Protein AF-A0A5J4PC67-F1 (afdb_monomer_lite)

Secondary structure (DSSP, 8-state):
--EEEEEEEEE-SSEEEEEEEEEETT---EEEEEEEEESSHHHHHHHHHHHHTT-TT-S-EEEEE-----TT---

Radius of gyration: 14.24 Å; chains: 1; bounding box: 32×29×38 Å

Sequence (75 aa):
MEKVVLVGIDISKDDIHACVKESVGGEVSRIRGTRKFLNSCVGFNELQFWVSKRSHGISSVWYVMEANAPCGLRY

Structure (mmCIF, N/CA/C/O backbone):
data_AF-A0A5J4PC67-F1
#
_entry.id   AF-A0A5J4PC67-F1
#
loop_
_atom_site.group_PDB
_atom_site.id
_atom_site.type_symbol
_atom_site.label_atom_id
_atom_site.label_alt_id
_atom_site.label_comp_id
_atom_site.label_asym_id
_atom_site.label_entity_id
_atom_site.label_seq_id
_atom_site.pdbx_PDB_ins_code
_atom_site.Cartn_x
_atom_site.Cartn_y
_atom_site.Cartn_z
_atom_site.occupancy
_atom_site.B_iso_or_equiv
_atom_site.auth_seq_id
_atom_site.auth_comp_id
_atom_site.auth_asym_id
_atom_site.auth_atom_id
_atom_site.pdbx_PDB_model_num
ATOM 1 N N . MET A 1 1 ? -15.819 5.374 19.012 1.00 63.47 1 MET A N 1
ATOM 2 C CA . MET A 1 1 ? -14.356 5.571 19.092 1.00 63.47 1 MET A CA 1
ATOM 3 C C . MET A 1 1 ? -13.838 5.738 17.683 1.00 63.47 1 MET A C 1
ATOM 5 O O . MET A 1 1 ? -14.133 4.893 16.848 1.00 63.47 1 MET A O 1
ATOM 9 N N . GLU A 1 2 ? -13.143 6.832 17.400 1.00 78.06 2 GLU A N 1
ATOM 10 C CA . GLU A 1 2 ? -12.610 7.084 16.062 1.00 78.06 2 GLU A CA 1
ATOM 11 C C . GLU A 1 2 ? -11.395 6.179 15.821 1.00 78.06 2 GLU A C 1
ATOM 13 O O . GLU A 1 2 ? -10.436 6.195 16.597 1.00 78.06 2 GLU A O 1
ATOM 18 N N . LYS A 1 3 ? -11.472 5.329 14.793 1.00 83.75 3 LYS A N 1
ATOM 19 C CA . LYS A 1 3 ? -10.330 4.560 14.294 1.00 83.75 3 LYS A CA 1
ATOM 20 C C . LYS A 1 3 ? -9.696 5.375 13.173 1.00 83.75 3 LYS A C 1
ATOM 22 O O . LYS A 1 3 ? -10.395 5.802 12.266 1.00 83.75 3 LYS A O 1
ATOM 27 N N . VAL A 1 4 ? -8.384 5.562 13.214 1.00 86.88 4 VAL A N 1
ATOM 28 C CA . VAL A 1 4 ? -7.622 6.212 12.142 1.00 86.88 4 VAL A CA 1
ATOM 29 C C . VAL A 1 4 ? -6.720 5.172 11.501 1.00 86.88 4 VAL A C 1
ATOM 31 O O . VAL A 1 4 ? -6.004 4.451 12.202 1.00 86.88 4 VAL A O 1
ATOM 34 N N . VAL A 1 5 ? -6.752 5.095 10.170 1.00 91.69 5 VAL A N 1
ATOM 35 C CA . VAL A 1 5 ? -5.859 4.242 9.380 1.00 91.69 5 VAL A CA 1
ATOM 36 C C . VAL A 1 5 ? -4.962 5.124 8.530 1.00 91.69 5 VAL A C 1
ATOM 38 O O . VAL A 1 5 ? -5.436 5.905 7.707 1.00 91.69 5 VAL A O 1
ATOM 41 N N . LEU A 1 6 ? -3.661 4.970 8.741 1.00 93.38 6 LEU A N 1
ATOM 42 C CA . LEU A 1 6 ? -2.598 5.593 7.967 1.00 93.38 6 LEU A CA 1
ATOM 43 C C . LEU A 1 6 ? -1.856 4.508 7.196 1.00 93.38 6 LEU A C 1
ATOM 45 O O . LEU A 1 6 ? -1.467 3.488 7.767 1.00 93.38 6 LEU A O 1
ATOM 49 N N . VAL A 1 7 ? -1.648 4.737 5.908 1.00 95.81 7 VAL A N 1
ATOM 50 C CA . VAL A 1 7 ? -0.896 3.860 5.020 1.00 95.81 7 VAL A CA 1
ATOM 51 C C . VAL A 1 7 ? 0.352 4.609 4.581 1.00 95.81 7 VAL A C 1
ATOM 53 O O . VAL A 1 7 ? 0.254 5.581 3.839 1.00 95.81 7 VAL A O 1
ATOM 56 N N . GLY A 1 8 ? 1.515 4.181 5.064 1.00 95.88 8 GLY A N 1
ATOM 57 C CA . GLY A 1 8 ? 2.797 4.654 4.550 1.00 95.88 8 GLY A CA 1
ATOM 58 C C . GLY A 1 8 ? 3.146 3.875 3.291 1.00 95.88 8 GLY A C 1
ATOM 59 O O . GLY A 1 8 ? 3.077 2.645 3.311 1.00 95.88 8 GLY A O 1
ATOM 60 N N . ILE A 1 9 ? 3.483 4.576 2.215 1.00 95.56 9 ILE A N 1
ATOM 61 C CA . ILE A 1 9 ? 3.872 3.997 0.933 1.00 95.56 9 ILE A CA 1
ATOM 62 C C . ILE A 1 9 ? 5.256 4.518 0.559 1.00 95.56 9 ILE A C 1
ATOM 64 O O . ILE A 1 9 ? 5.476 5.723 0.488 1.00 95.56 9 ILE A O 1
ATOM 68 N N . ASP A 1 10 ? 6.152 3.589 0.267 1.00 94.06 10 ASP A N 1
ATOM 69 C CA . ASP A 1 10 ? 7.434 3.838 -0.376 1.00 94.06 10 ASP A CA 1
ATOM 70 C C . ASP A 1 10 ? 7.434 3.129 -1.738 1.00 94.06 10 ASP A C 1
ATOM 72 O O . ASP A 1 10 ? 7.114 1.938 -1.826 1.00 94.06 10 ASP A O 1
ATOM 76 N N . ILE A 1 11 ? 7.700 3.875 -2.811 1.00 91.62 11 ILE A N 1
ATOM 77 C CA . ILE A 1 11 ? 7.672 3.360 -4.185 1.00 91.62 11 ILE A CA 1
ATOM 78 C C . ILE A 1 11 ? 9.084 3.369 -4.750 1.00 91.62 11 ILE A C 1
ATOM 80 O O . ILE A 1 11 ? 9.728 4.410 -4.872 1.00 91.62 11 ILE A O 1
ATOM 84 N N . SER A 1 12 ? 9.511 2.192 -5.188 1.00 90.44 12 SER A N 1
ATOM 85 C CA . SER A 1 12 ? 10.741 1.970 -5.939 1.00 90.44 12 SER A CA 1
ATOM 86 C C . SER A 1 12 ? 10.420 1.582 -7.387 1.00 90.44 12 SER A C 1
ATOM 88 O O . SER A 1 12 ? 9.258 1.529 -7.790 1.00 90.44 12 SER A O 1
ATOM 90 N N . LYS A 1 13 ? 11.453 1.299 -8.191 1.00 90.19 13 LYS A N 1
ATOM 91 C CA . LYS A 1 13 ? 11.296 0.962 -9.613 1.00 90.19 13 LYS A CA 1
ATOM 92 C C . LYS A 1 13 ? 10.273 -0.156 -9.841 1.00 90.19 13 LYS A C 1
ATOM 94 O O . LYS A 1 13 ? 9.321 0.053 -10.584 1.00 90.19 13 LYS A O 1
ATOM 99 N N . ASP A 1 14 ? 10.458 -1.295 -9.180 1.00 94.50 14 ASP A N 1
ATOM 100 C CA . ASP A 1 14 ? 9.677 -2.511 -9.441 1.00 94.50 14 ASP A CA 1
ATOM 101 C C . ASP A 1 14 ? 8.685 -2.832 -8.314 1.00 94.50 14 ASP A C 1
ATOM 103 O O . ASP A 1 14 ? 7.782 -3.651 -8.491 1.00 94.50 14 ASP A O 1
ATOM 107 N N . ASP A 1 15 ? 8.809 -2.158 -7.167 1.00 95.75 15 ASP A N 1
ATOM 108 C CA . ASP A 1 15 ? 8.114 -2.536 -5.944 1.00 95.75 15 ASP A CA 1
ATOM 109 C C . ASP A 1 15 ? 7.485 -1.355 -5.206 1.00 95.75 15 ASP A C 1
ATOM 111 O O . ASP A 1 15 ? 8.074 -0.280 -5.082 1.00 95.75 15 ASP A O 1
ATOM 115 N N . ILE A 1 16 ? 6.314 -1.615 -4.632 1.00 95.62 16 ILE A N 1
ATOM 116 C CA . ILE A 1 16 ? 5.614 -0.752 -3.686 1.00 95.62 16 ILE A CA 1
ATOM 117 C C . ILE A 1 16 ? 5.709 -1.396 -2.303 1.00 95.62 16 ILE A C 1
ATOM 119 O O . ILE A 1 16 ? 5.186 -2.490 -2.068 1.00 95.62 16 ILE A O 1
ATOM 123 N N . HIS A 1 17 ? 6.342 -0.706 -1.366 1.00 96.44 17 HIS A N 1
ATOM 124 C CA . HIS A 1 17 ? 6.408 -1.090 0.034 1.00 96.44 17 HIS A CA 1
ATOM 125 C C . HIS A 1 17 ? 5.344 -0.321 0.813 1.00 96.44 17 HIS A C 1
ATOM 127 O O . HIS A 1 17 ? 5.392 0.901 0.899 1.00 96.44 17 HIS A O 1
ATOM 133 N N . ALA A 1 18 ? 4.376 -1.031 1.394 1.00 96.88 18 ALA A N 1
ATOM 134 C CA . ALA A 1 18 ? 3.312 -0.409 2.172 1.00 96.88 18 ALA A CA 1
ATOM 135 C C . ALA A 1 18 ? 3.318 -0.872 3.631 1.00 96.88 18 ALA A C 1
ATOM 137 O O . ALA A 1 18 ? 3.463 -2.063 3.928 1.00 96.88 18 ALA A O 1
ATOM 138 N N . CYS A 1 19 ? 3.082 0.062 4.549 1.00 96.44 19 CYS A N 1
ATOM 139 C CA . CYS A 1 19 ? 2.833 -0.210 5.958 1.00 96.44 19 CYS A CA 1
ATOM 140 C C . CYS A 1 19 ? 1.497 0.397 6.394 1.00 96.44 19 CYS A C 1
ATOM 142 O O . CYS A 1 19 ? 1.134 1.495 5.988 1.00 96.44 19 CYS A O 1
ATOM 144 N N . VAL A 1 20 ? 0.745 -0.325 7.224 1.00 94.25 20 VAL A N 1
ATOM 145 C CA . VAL A 1 20 ? -0.510 0.149 7.811 1.00 94.25 20 VAL A CA 1
ATOM 146 C C . VAL A 1 20 ? -0.290 0.420 9.285 1.00 94.25 20 VAL A C 1
ATOM 148 O O . VAL A 1 20 ? 0.119 -0.464 10.043 1.00 94.25 20 VAL A O 1
ATOM 151 N N . LYS A 1 21 ? -0.612 1.641 9.688 1.00 92.88 21 LYS A N 1
ATOM 152 C CA . LYS A 1 21 ? -0.601 2.131 11.056 1.00 92.88 21 LYS A CA 1
ATOM 153 C C . LYS A 1 21 ? -2.035 2.430 11.474 1.00 92.88 21 LYS A C 1
ATOM 155 O O . LYS A 1 21 ? -2.759 3.127 10.770 1.00 92.88 21 LYS A O 1
ATOM 160 N N . GLU A 1 22 ? -2.433 1.911 12.628 1.00 90.75 22 GLU A N 1
ATOM 161 C CA . GLU A 1 22 ? -3.772 2.127 13.177 1.00 90.75 22 GLU A CA 1
ATOM 162 C C . GLU A 1 22 ? -3.693 2.769 14.564 1.00 90.75 22 GLU A C 1
ATOM 164 O O . GLU A 1 22 ? -2.829 2.412 15.370 1.00 90.75 22 GLU A O 1
ATOM 169 N N . SER A 1 23 ? -4.616 3.690 14.846 1.00 87.25 23 SER A N 1
ATOM 170 C CA . SER A 1 23 ? -4.900 4.224 16.185 1.00 87.25 23 SER A CA 1
ATOM 171 C C . SER A 1 23 ? -6.409 4.172 16.429 1.00 87.25 23 SER A C 1
ATOM 173 O O . SER A 1 23 ? -7.191 4.360 15.497 1.00 87.25 23 SER A O 1
ATOM 175 N N . VAL A 1 24 ? -6.821 3.872 17.661 1.00 84.44 24 VAL A N 1
ATOM 176 C CA . VAL A 1 24 ? -8.228 3.823 18.080 1.00 84.44 24 VAL A CA 1
ATOM 177 C C . VAL A 1 24 ? -8.381 4.738 19.284 1.00 84.44 24 VAL A C 1
ATOM 179 O O . VAL A 1 24 ? -7.649 4.591 20.254 1.00 84.44 24 VAL A O 1
ATOM 182 N N . GLY A 1 25 ? -9.307 5.696 19.224 1.00 82.06 25 GLY A N 1
ATOM 183 C CA . GLY A 1 25 ? -9.629 6.549 20.373 1.00 82.06 25 GLY A CA 1
ATOM 184 C C . GLY A 1 25 ? -8.457 7.387 20.900 1.00 82.06 25 GLY A C 1
ATOM 185 O O . GLY A 1 25 ? -8.419 7.678 22.089 1.00 82.06 25 GLY A O 1
ATOM 186 N N . GLY A 1 26 ? -7.494 7.743 20.041 1.00 73.19 26 GLY A N 1
ATOM 187 C CA . GLY A 1 26 ? -6.307 8.512 20.435 1.00 73.19 26 GLY A CA 1
ATOM 188 C C . GLY A 1 26 ? -5.236 7.705 21.179 1.00 73.19 26 GLY A C 1
ATOM 189 O O . GLY A 1 26 ? -4.255 8.284 21.639 1.00 73.19 26 GLY A O 1
ATOM 190 N N . GLU A 1 27 ? -5.386 6.381 21.286 1.00 81.00 27 GLU A N 1
ATOM 191 C CA . GLU A 1 27 ? -4.368 5.509 21.872 1.00 81.00 27 GLU A CA 1
ATOM 192 C C . GLU A 1 27 ? -3.092 5.427 21.020 1.00 81.00 27 GLU A C 1
ATOM 194 O O . GLU A 1 27 ? -3.067 5.772 19.828 1.00 81.00 27 GLU A O 1
ATOM 199 N N . VAL A 1 28 ? -2.031 4.888 21.639 1.00 84.44 28 VAL A N 1
ATOM 200 C CA . VAL A 1 28 ? -0.735 4.621 21.004 1.00 84.44 28 VAL A CA 1
ATOM 201 C C . VAL A 1 28 ? -0.937 3.892 19.682 1.00 84.44 28 VAL A C 1
ATOM 203 O O . VAL A 1 28 ? -1.377 2.743 19.617 1.00 84.44 28 VAL A O 1
ATOM 206 N N . SER A 1 29 ? -0.560 4.575 18.609 1.00 85.25 29 SER A N 1
ATOM 207 C CA . SER A 1 29 ? -0.640 4.043 17.261 1.00 85.25 29 SER A CA 1
ATOM 208 C C . SER A 1 29 ? 0.316 2.865 17.065 1.00 85.25 29 SER A C 1
ATOM 210 O O . SER A 1 29 ? 1.483 2.954 17.452 1.00 85.25 29 SER A O 1
ATOM 212 N N . ARG A 1 30 ? -0.142 1.788 16.419 1.00 90.38 30 ARG A N 1
ATOM 213 C CA . ARG A 1 30 ? 0.658 0.575 16.174 1.00 90.38 30 ARG A CA 1
ATOM 214 C C . ARG A 1 30 ? 0.705 0.235 14.692 1.00 90.38 30 ARG A C 1
ATOM 216 O O . ARG A 1 30 ? -0.284 0.415 13.983 1.00 90.38 30 ARG A O 1
ATOM 223 N N . ILE A 1 31 ? 1.833 -0.310 14.242 1.00 91.75 31 ILE A N 1
ATOM 224 C CA . ILE A 1 31 ? 1.912 -0.946 12.924 1.00 91.75 31 ILE A CA 1
ATOM 225 C C . ILE A 1 31 ? 1.108 -2.249 12.987 1.00 91.75 31 ILE A C 1
ATOM 227 O O . ILE A 1 31 ? 1.314 -3.076 13.874 1.00 91.75 31 ILE A O 1
ATOM 231 N N . ARG A 1 32 ? 0.156 -2.410 12.068 1.00 91.25 32 ARG A N 1
ATOM 232 C CA . ARG A 1 32 ? -0.756 -3.564 11.987 1.00 91.25 32 ARG A CA 1
ATOM 233 C C . ARG A 1 32 ? -0.514 -4.445 10.771 1.00 91.25 32 ARG A C 1
ATOM 235 O O . ARG A 1 32 ? -1.084 -5.528 10.671 1.00 91.25 32 ARG A O 1
ATOM 242 N N . GLY A 1 33 ? 0.322 -4.001 9.844 1.00 93.19 33 GLY A N 1
ATOM 243 C CA . GLY A 1 33 ? 0.742 -4.827 8.729 1.00 93.19 33 GLY A CA 1
ATOM 244 C C . GLY A 1 33 ? 1.745 -4.115 7.851 1.00 93.19 33 GLY A C 1
ATOM 245 O O . GLY A 1 33 ? 1.699 -2.898 7.698 1.00 93.19 33 GLY A O 1
ATOM 246 N N . THR A 1 34 ? 2.622 -4.897 7.251 1.00 96.62 34 THR A N 1
ATOM 247 C CA . THR A 1 34 ? 3.467 -4.481 6.141 1.00 96.62 34 THR A CA 1
ATOM 248 C C . THR A 1 34 ? 3.225 -5.448 4.996 1.00 96.62 34 THR A C 1
ATOM 250 O O . THR A 1 34 ? 2.929 -6.627 5.216 1.00 96.62 34 THR A O 1
ATOM 253 N N . ARG A 1 35 ? 3.272 -4.951 3.764 1.00 97.44 35 ARG A N 1
ATOM 254 C CA . ARG A 1 35 ? 3.183 -5.796 2.579 1.00 97.44 35 ARG A CA 1
ATOM 255 C C . ARG A 1 35 ? 3.877 -5.125 1.407 1.00 97.44 35 ARG A C 1
ATOM 257 O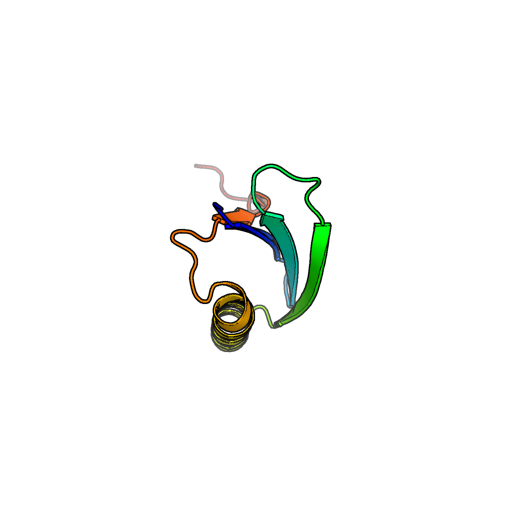 O . ARG A 1 35 ? 3.838 -3.907 1.261 1.00 97.44 35 ARG A O 1
ATOM 264 N N . LYS A 1 36 ? 4.509 -5.960 0.595 1.00 97.50 36 LYS A N 1
ATOM 265 C CA . LYS A 1 36 ? 5.141 -5.590 -0.662 1.00 97.50 36 LYS A CA 1
ATOM 266 C C . LYS A 1 36 ? 4.195 -5.924 -1.816 1.00 97.50 36 LYS A C 1
ATOM 268 O O . LYS A 1 36 ? 3.559 -6.980 -1.785 1.00 97.50 36 LYS A O 1
ATOM 273 N N . PHE A 1 37 ? 4.114 -5.038 -2.799 1.00 97.38 37 PHE A N 1
ATOM 274 C CA . PHE A 1 37 ? 3.332 -5.194 -4.025 1.00 97.38 37 PHE A CA 1
ATOM 275 C C . PHE A 1 37 ? 4.199 -4.840 -5.231 1.00 97.38 37 PHE A C 1
ATOM 277 O O . PHE A 1 37 ? 5.212 -4.160 -5.085 1.00 97.38 37 PHE A O 1
ATOM 284 N N . LEU A 1 38 ? 3.790 -5.268 -6.422 1.00 97.56 38 LEU A N 1
ATOM 285 C CA . LEU A 1 38 ? 4.449 -4.861 -7.663 1.00 97.56 38 LEU A CA 1
ATOM 286 C C . LEU A 1 38 ? 4.148 -3.389 -7.975 1.00 97.56 38 LEU A C 1
ATOM 288 O O . LEU A 1 38 ? 3.004 -2.955 -7.842 1.00 97.56 38 LEU A O 1
ATOM 292 N N . ASN A 1 39 ? 5.129 -2.641 -8.479 1.00 95.19 39 ASN A N 1
ATOM 293 C CA . ASN A 1 39 ? 4.910 -1.304 -9.031 1.00 95.19 39 ASN A CA 1
ATOM 294 C C . ASN A 1 39 ? 4.268 -1.390 -10.426 1.00 95.19 39 ASN A C 1
ATOM 296 O O . ASN A 1 39 ? 4.892 -1.193 -11.464 1.00 95.19 39 ASN A O 1
ATOM 300 N N . SER A 1 40 ? 2.997 -1.774 -10.443 1.00 95.50 40 SER A N 1
ATOM 301 C CA . SER A 1 40 ? 2.177 -1.925 -11.643 1.00 95.50 40 SER A CA 1
ATOM 302 C C . SER A 1 40 ? 0.721 -1.630 -11.307 1.00 95.50 40 SER A C 1
ATOM 304 O O . SER A 1 40 ? 0.328 -1.677 -10.140 1.00 95.50 40 SER A O 1
ATOM 306 N N . CYS A 1 41 ? -0.121 -1.401 -12.318 1.00 95.62 41 CYS A N 1
ATOM 307 C CA . CYS A 1 41 ? -1.558 -1.197 -12.107 1.00 95.62 41 CYS A CA 1
ATOM 308 C C . CYS A 1 41 ? -2.203 -2.334 -11.292 1.00 95.62 41 CYS A C 1
ATOM 310 O O . CYS A 1 41 ? -3.052 -2.082 -10.441 1.00 95.62 41 CYS A O 1
ATOM 312 N N . VAL A 1 42 ? -1.768 -3.581 -11.511 1.00 97.12 42 VAL A N 1
ATOM 313 C CA . VAL A 1 42 ? -2.250 -4.743 -10.749 1.00 97.12 42 VAL A CA 1
ATOM 314 C C . VAL A 1 42 ? -1.831 -4.642 -9.283 1.00 97.12 42 VAL A C 1
ATOM 316 O O . VAL A 1 42 ? -2.673 -4.800 -8.404 1.00 97.12 42 VAL A O 1
ATOM 319 N N . GLY A 1 43 ? -0.571 -4.307 -9.001 1.00 96.94 43 GLY A N 1
ATOM 320 C CA . GLY A 1 43 ? -0.095 -4.165 -7.623 1.00 96.94 43 GLY A CA 1
ATOM 321 C C . GLY A 1 43 ? -0.747 -3.002 -6.866 1.00 96.94 43 GLY A C 1
ATOM 322 O O . GLY A 1 43 ? -1.029 -3.137 -5.676 1.00 96.94 43 GLY A O 1
ATOM 323 N N . PHE A 1 44 ? -1.102 -1.905 -7.546 1.00 95.19 44 PHE A N 1
ATOM 324 C CA . PHE A 1 44 ? -1.926 -0.842 -6.953 1.00 95.19 44 PHE A CA 1
ATOM 325 C C . PHE A 1 44 ? -3.335 -1.333 -6.579 1.00 95.19 44 PHE A C 1
ATOM 327 O O . PHE A 1 44 ? -3.817 -1.029 -5.485 1.00 95.19 44 PHE A O 1
ATOM 334 N N . ASN A 1 45 ? -3.978 -2.140 -7.431 1.00 97.19 45 ASN A N 1
ATOM 335 C CA . ASN A 1 45 ? -5.276 -2.749 -7.111 1.00 97.19 45 ASN A CA 1
ATOM 336 C C . ASN A 1 45 ? -5.172 -3.715 -5.920 1.00 97.19 45 ASN A C 1
ATOM 338 O O . ASN A 1 45 ? -6.032 -3.721 -5.037 1.00 97.19 45 ASN A O 1
ATOM 342 N N . GLU A 1 46 ? -4.106 -4.514 -5.858 1.00 97.69 46 GLU A N 1
ATOM 343 C CA . GLU A 1 46 ? -3.841 -5.410 -4.729 1.00 97.69 46 GLU A CA 1
ATOM 344 C C . GLU A 1 46 ? -3.598 -4.644 -3.424 1.00 97.69 46 GLU A C 1
ATOM 346 O O . GLU A 1 46 ? -4.105 -5.049 -2.373 1.00 97.69 46 GLU A O 1
ATOM 351 N N . LEU A 1 47 ? -2.869 -3.525 -3.484 1.00 96.31 47 LEU A N 1
ATOM 352 C CA . LEU A 1 47 ? -2.678 -2.614 -2.359 1.00 96.31 47 LEU A CA 1
ATOM 353 C C . LEU A 1 47 ? -4.023 -2.060 -1.879 1.00 96.31 47 LEU A C 1
ATOM 355 O O . LEU A 1 47 ? -4.327 -2.139 -0.686 1.00 96.31 47 LEU A O 1
ATOM 359 N N . GLN A 1 48 ? -4.858 -1.558 -2.792 1.00 94.56 48 GLN A N 1
ATOM 360 C CA . GLN A 1 48 ? -6.185 -1.039 -2.460 1.00 94.56 48 GLN A CA 1
ATOM 361 C C . GLN A 1 48 ? -7.062 -2.116 -1.812 1.00 94.56 48 GLN A C 1
ATOM 363 O O . GLN A 1 48 ? -7.681 -1.872 -0.773 1.00 94.56 48 GLN A O 1
ATOM 368 N N . PHE A 1 49 ? -7.084 -3.327 -2.374 1.00 94.88 49 PHE A N 1
ATOM 369 C CA . PHE A 1 49 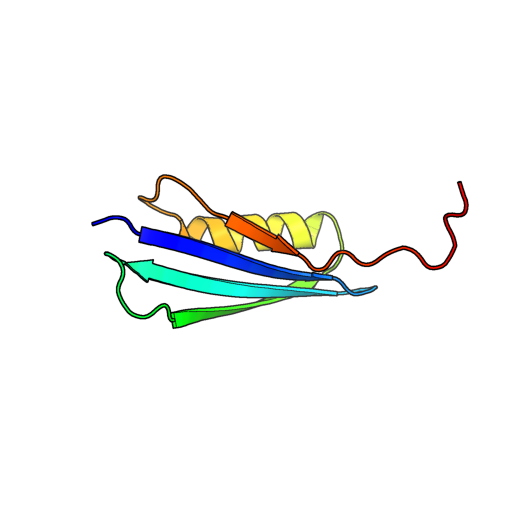? -7.821 -4.451 -1.802 1.00 94.88 49 PHE A CA 1
ATOM 370 C C . PHE A 1 49 ? -7.288 -4.839 -0.419 1.00 94.88 49 PHE A C 1
ATOM 372 O O . PHE A 1 49 ? -8.057 -5.117 0.497 1.00 94.88 49 PHE A O 1
ATOM 379 N N . TRP A 1 50 ? -5.972 -4.836 -0.227 1.00 95.38 50 TRP A N 1
ATOM 380 C CA . TRP A 1 50 ? -5.365 -5.140 1.064 1.00 95.38 50 TRP A CA 1
ATOM 381 C C . TRP A 1 50 ? -5.704 -4.091 2.134 1.00 95.38 50 TRP A C 1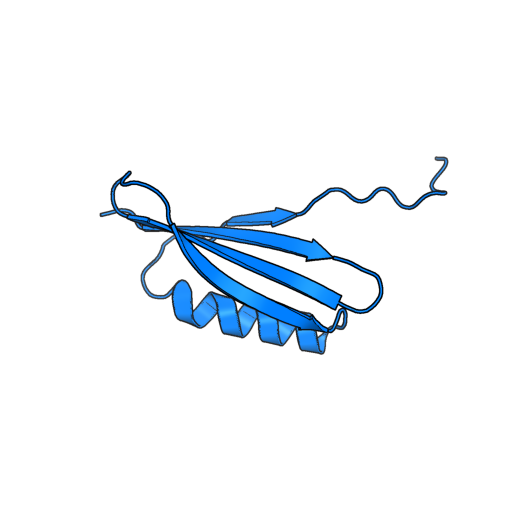
ATOM 383 O O . TRP A 1 50 ? -5.969 -4.458 3.283 1.00 95.38 50 TRP A O 1
ATOM 393 N N . VAL A 1 51 ? -5.752 -2.806 1.774 1.00 93.38 51 VAL A N 1
ATOM 394 C CA . VAL A 1 51 ? -6.163 -1.723 2.682 1.00 93.38 51 VAL A CA 1
ATOM 395 C C . VAL A 1 51 ? -7.665 -1.778 2.977 1.00 93.38 51 VAL A C 1
ATOM 397 O O . VAL A 1 51 ? -8.058 -1.591 4.129 1.00 93.38 51 VAL A O 1
ATOM 400 N N . SER A 1 52 ? -8.505 -2.125 1.995 1.00 91.06 52 SER A N 1
ATOM 401 C CA . SER A 1 52 ? -9.966 -2.184 2.170 1.00 91.06 52 SER A CA 1
ATOM 402 C C . SER A 1 52 ? -10.411 -3.208 3.220 1.00 91.06 52 SER A C 1
ATOM 404 O O . SER A 1 52 ? -11.390 -2.998 3.934 1.00 91.06 52 SER A O 1
ATOM 406 N N . LYS A 1 53 ? -9.644 -4.292 3.402 1.00 89.50 53 LYS A N 1
ATOM 407 C CA . LYS A 1 53 ? -9.872 -5.269 4.482 1.00 89.50 53 LYS A CA 1
ATOM 408 C C . LYS A 1 53 ? -9.630 -4.706 5.885 1.00 89.50 53 LYS A C 1
ATOM 410 O O . LYS A 1 53 ? -10.061 -5.316 6.856 1.00 89.50 53 LYS A O 1
ATOM 415 N N . ARG A 1 54 ? -8.937 -3.570 6.003 1.00 84.06 54 ARG A N 1
ATOM 416 C CA . ARG A 1 54 ? -8.571 -2.927 7.278 1.00 84.06 54 ARG A CA 1
ATOM 417 C C . ARG A 1 54 ? -9.366 -1.656 7.558 1.00 84.06 54 ARG A C 1
ATOM 419 O O . ARG A 1 54 ? -9.434 -1.240 8.715 1.00 84.06 54 ARG A O 1
ATOM 426 N N . SER A 1 55 ? -9.992 -1.081 6.529 1.00 79.62 55 SER A N 1
ATOM 427 C CA . SER A 1 55 ? -10.795 0.141 6.617 1.00 79.62 55 SER A CA 1
ATOM 428 C C . SER A 1 55 ? -12.292 -0.082 6.850 1.00 79.62 55 SER A C 1
ATOM 430 O O . SER A 1 55 ? -13.065 0.874 6.845 1.00 79.62 55 SER A O 1
ATOM 432 N N . HIS A 1 56 ? -12.720 -1.326 7.081 1.00 76.31 56 HIS A N 1
ATOM 433 C CA . HIS A 1 56 ? -14.125 -1.630 7.337 1.00 76.31 56 HIS A CA 1
ATOM 434 C C . HIS A 1 56 ? -14.621 -0.916 8.607 1.00 76.31 56 HIS A C 1
ATOM 436 O O . HIS A 1 56 ? -14.039 -1.079 9.680 1.00 76.31 56 HIS A O 1
ATOM 442 N N . GLY A 1 57 ? -15.693 -0.128 8.478 1.00 73.50 57 GLY A N 1
ATOM 443 C CA . GLY A 1 57 ? -16.281 0.634 9.586 1.00 73.50 57 GLY A CA 1
ATOM 444 C C . GLY A 1 57 ? -15.558 1.941 9.938 1.00 73.50 57 GLY A C 1
ATOM 445 O O . GLY A 1 57 ? -15.744 2.446 11.042 1.00 73.50 57 GLY A O 1
ATOM 446 N N . ILE A 1 58 ? -14.731 2.480 9.035 1.00 79.25 58 ILE A N 1
ATOM 447 C CA . ILE A 1 58 ? -13.946 3.703 9.259 1.00 79.25 58 ILE A CA 1
ATOM 448 C C . ILE A 1 58 ? -14.335 4.785 8.251 1.00 79.25 58 ILE A C 1
ATOM 450 O O . ILE A 1 58 ? -14.580 4.486 7.086 1.00 79.25 58 ILE A O 1
ATOM 454 N N . SER A 1 59 ? -14.369 6.042 8.697 1.00 72.19 59 SER A N 1
ATOM 455 C CA . SER A 1 59 ? -14.753 7.200 7.879 1.00 72.19 59 SER A CA 1
ATOM 456 C C . SER A 1 59 ? -13.667 7.657 6.900 1.00 72.19 59 SER A C 1
ATOM 458 O O . SER A 1 59 ? -13.994 8.216 5.858 1.00 72.19 59 SER A O 1
ATOM 460 N N . SER A 1 60 ? -12.384 7.441 7.214 1.00 80.88 60 SER A N 1
ATOM 461 C CA . SER A 1 60 ? -11.269 7.896 6.378 1.00 80.88 60 SER A CA 1
ATOM 462 C C . SER A 1 60 ? -10.032 7.000 6.482 1.00 80.88 60 SER A C 1
ATOM 464 O O . SER A 1 60 ? -9.746 6.394 7.518 1.00 80.88 60 SER A O 1
ATOM 466 N N . VAL A 1 61 ? -9.294 6.927 5.375 1.00 91.00 61 VAL A N 1
ATOM 467 C CA . VAL A 1 61 ? -7.977 6.294 5.269 1.00 91.00 61 VAL A CA 1
ATOM 468 C C . VAL A 1 61 ? -7.029 7.318 4.666 1.00 91.00 61 VAL A C 1
ATOM 470 O O . VAL A 1 61 ? -7.342 7.912 3.637 1.00 91.00 61 VAL A O 1
ATOM 473 N N . TRP A 1 62 ? -5.873 7.502 5.292 1.00 92.81 62 TRP A N 1
ATOM 474 C CA . TRP A 1 62 ? -4.864 8.458 4.851 1.00 92.81 62 TRP A CA 1
ATOM 475 C C . TRP A 1 62 ? -3.689 7.722 4.229 1.00 92.81 62 TRP A C 1
ATOM 477 O O . TRP A 1 62 ? -3.143 6.803 4.836 1.00 92.81 62 TRP A O 1
ATOM 487 N N . TYR A 1 63 ? -3.287 8.142 3.036 1.00 94.12 63 TYR A N 1
ATOM 488 C CA . TYR A 1 63 ? -2.118 7.614 2.344 1.00 94.12 63 TYR A CA 1
ATOM 489 C C . TYR A 1 63 ? -1.005 8.656 2.401 1.00 94.12 63 TYR A C 1
ATOM 491 O O . TYR A 1 63 ? -1.219 9.810 2.038 1.00 94.12 63 TYR A O 1
ATOM 499 N N . VAL A 1 64 ? 0.167 8.250 2.877 1.00 93.56 64 VAL A N 1
ATOM 500 C CA . VAL A 1 64 ? 1.358 9.095 2.986 1.00 93.56 64 VAL A CA 1
ATOM 501 C C . VAL A 1 64 ? 2.446 8.465 2.134 1.00 93.56 64 VAL A C 1
ATOM 503 O O . VAL A 1 64 ? 2.726 7.278 2.281 1.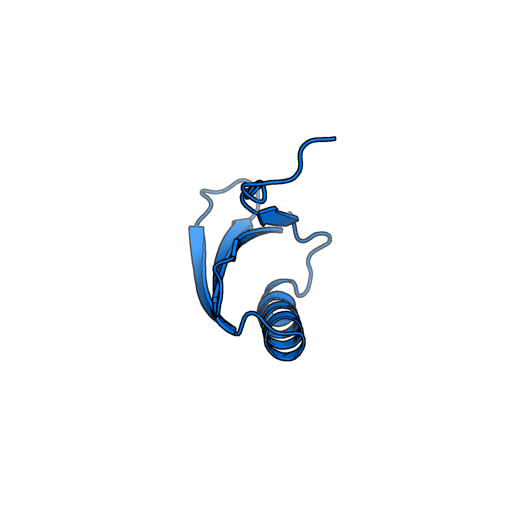00 93.56 64 VAL A O 1
ATOM 506 N N . MET A 1 65 ? 3.045 9.253 1.250 1.00 91.06 65 MET A N 1
ATOM 507 C CA . MET A 1 65 ? 4.090 8.811 0.334 1.00 91.06 65 MET A CA 1
ATOM 508 C C . MET A 1 65 ? 5.253 9.799 0.365 1.00 91.06 65 MET A C 1
ATOM 510 O O . MET A 1 65 ? 5.027 11.005 0.487 1.00 91.06 65 MET A O 1
ATOM 514 N N . GLU A 1 66 ? 6.481 9.292 0.258 1.00 83.62 66 GLU A N 1
ATOM 515 C CA . GLU A 1 66 ? 7.652 10.144 0.050 1.00 83.62 66 GLU A CA 1
ATOM 516 C C . GLU A 1 66 ? 7.585 10.815 -1.329 1.00 83.62 66 GLU A C 1
ATOM 518 O O . GLU A 1 66 ? 7.287 10.184 -2.345 1.00 83.62 66 GLU A O 1
ATOM 523 N N . ALA A 1 67 ? 7.843 12.122 -1.369 1.00 77.81 67 ALA A N 1
ATOM 524 C CA . ALA A 1 67 ? 7.919 12.861 -2.618 1.00 77.81 67 ALA A CA 1
ATOM 525 C C . ALA A 1 67 ? 9.271 12.593 -3.293 1.00 77.81 67 ALA A C 1
ATOM 527 O O . ALA A 1 67 ? 10.240 13.321 -3.081 1.00 77.81 67 ALA A O 1
ATOM 528 N N . ASN A 1 68 ? 9.324 11.569 -4.139 1.00 68.81 68 ASN A N 1
ATOM 529 C CA . ASN A 1 68 ? 10.516 11.286 -4.929 1.00 68.81 68 ASN A CA 1
ATOM 530 C C . ASN A 1 68 ? 10.515 12.209 -6.152 1.00 68.81 68 ASN A C 1
ATOM 532 O O . ASN A 1 68 ? 9.770 11.999 -7.110 1.00 68.81 68 ASN A O 1
ATOM 536 N N . ALA A 1 69 ? 11.329 13.266 -6.118 1.00 61.16 69 ALA A N 1
ATOM 537 C CA . ALA A 1 69 ? 11.553 14.092 -7.297 1.00 61.16 69 ALA A CA 1
ATOM 538 C C . ALA A 1 69 ? 12.177 13.218 -8.402 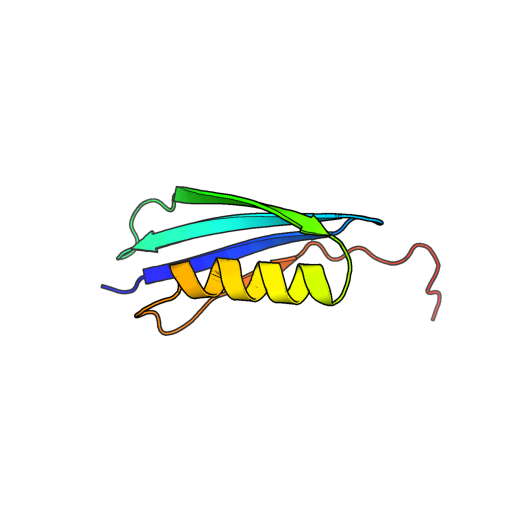1.00 61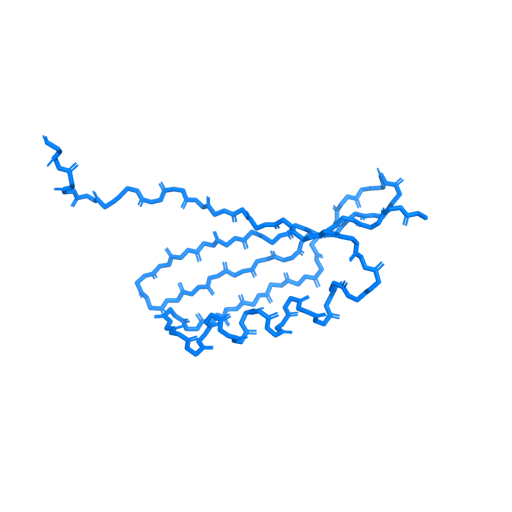.16 69 ALA A C 1
ATOM 540 O O . ALA A 1 69 ? 13.183 12.551 -8.140 1.00 61.16 69 ALA A O 1
ATOM 541 N N . PRO A 1 70 ? 11.656 13.208 -9.643 1.00 55.09 70 PRO A N 1
ATOM 542 C CA . PRO A 1 70 ? 12.421 12.646 -10.739 1.00 55.09 70 PRO A CA 1
ATOM 543 C C . PRO A 1 70 ? 13.682 13.499 -10.879 1.00 55.09 70 PRO A C 1
ATOM 545 O O . PRO A 1 70 ? 13.598 14.702 -11.142 1.00 55.09 70 PRO A O 1
ATOM 548 N N . CYS A 1 71 ? 14.852 12.891 -10.686 1.00 46.59 71 CYS A N 1
ATOM 549 C CA . CYS A 1 71 ? 16.122 13.477 -11.094 1.00 46.59 71 CYS A CA 1
ATOM 550 C C . CYS A 1 71 ? 16.022 13.845 -12.586 1.00 46.59 71 CYS A C 1
ATOM 552 O O . CYS A 1 71 ? 16.239 12.989 -13.437 1.00 46.59 71 CYS A O 1
ATOM 554 N N . GLY A 1 72 ? 15.643 15.086 -12.915 1.00 50.06 72 GLY A N 1
ATOM 555 C CA . GLY A 1 72 ? 15.631 15.569 -14.299 1.00 50.06 72 GLY A CA 1
ATOM 556 C C . GLY A 1 72 ? 14.483 16.472 -14.756 1.00 50.06 72 GLY A C 1
ATOM 557 O O . GLY A 1 72 ? 14.593 16.993 -15.861 1.00 50.06 72 GLY A O 1
ATOM 558 N N . LEU A 1 73 ? 13.429 16.735 -13.974 1.00 47.44 73 LEU A N 1
ATOM 559 C CA . LEU A 1 73 ? 12.465 17.779 -14.368 1.00 47.44 73 LEU A CA 1
ATOM 560 C C . LEU A 1 73 ? 13.005 19.166 -13.993 1.00 47.44 73 LEU A C 1
ATOM 562 O O . LEU A 1 73 ? 12.733 19.697 -12.918 1.00 47.44 73 LEU A O 1
ATOM 566 N N . ARG A 1 74 ? 13.810 19.736 -14.898 1.00 46.00 74 ARG A N 1
ATOM 567 C CA . ARG A 1 74 ? 13.977 21.189 -15.004 1.00 46.00 74 ARG A CA 1
ATOM 568 C C . ARG A 1 74 ? 12.737 21.730 -15.717 1.00 46.00 74 ARG A C 1
ATOM 570 O O . ARG A 1 74 ? 12.484 21.327 -16.851 1.00 46.00 74 ARG A O 1
ATOM 577 N N . TYR A 1 75 ? 11.970 22.566 -15.023 1.00 49.84 75 TYR A N 1
ATOM 578 C CA . TYR A 1 75 ? 10.979 23.444 -15.647 1.00 49.84 75 TYR A CA 1
ATOM 579 C C . TYR A 1 75 ? 11.682 24.510 -16.488 1.00 49.84 75 TYR A C 1
ATOM 581 O O . TYR A 1 75 ? 12.802 24.913 -16.089 1.00 49.84 75 TYR A O 1
#

pLDDT: mean 86.07, std 13.69, range [46.0, 97.69]

Foldseek 3Di:
DAKEWEWEWEDDDFKIKIWIWIDDPPDDIDTPDIDMFTPDPVRVVVVVVVVVVVCPPHPDYHYDYDDDDPPDPDD

Organism: NCBI:txid433724